Protein AF-A0A529F9P3-F1 (afdb_monomer)

Structure (mmCIF, N/CA/C/O backbone):
data_AF-A0A529F9P3-F1
#
_entry.id   AF-A0A529F9P3-F1
#
loop_
_atom_site.group_PDB
_atom_site.id
_atom_site.type_symbol
_atom_site.label_atom_id
_atom_site.label_alt_id
_atom_site.label_comp_id
_atom_site.label_asym_id
_atom_site.label_entity_id
_atom_site.label_seq_id
_atom_site.pdbx_PDB_ins_code
_atom_site.Cartn_x
_atom_site.Cartn_y
_atom_site.Cartn_z
_atom_site.occupancy
_atom_site.B_iso_or_equiv
_atom_site.auth_seq_id
_atom_site.auth_comp_id
_atom_site.auth_asym_id
_atom_site.auth_atom_id
_atom_site.pdbx_PDB_model_num
ATOM 1 N N . MET A 1 1 ? 23.055 51.733 -14.780 1.00 38.12 1 MET A N 1
ATOM 2 C CA . MET A 1 1 ? 22.585 50.875 -15.893 1.00 38.12 1 MET A CA 1
ATOM 3 C C . MET A 1 1 ? 22.502 49.437 -15.389 1.00 38.12 1 MET A C 1
ATOM 5 O O . MET A 1 1 ? 23.526 48.892 -15.004 1.00 38.12 1 MET A O 1
ATOM 9 N N . LYS A 1 2 ? 21.305 48.848 -15.272 1.00 45.66 2 LYS A N 1
ATOM 10 C CA . LYS A 1 2 ? 21.146 47.443 -14.853 1.00 45.66 2 LYS A CA 1
ATOM 11 C C . LYS A 1 2 ? 21.314 46.569 -16.099 1.00 45.66 2 LYS A C 1
ATOM 13 O O . LYS A 1 2 ? 20.500 46.672 -17.014 1.00 45.66 2 LYS A O 1
ATOM 18 N N . ALA A 1 3 ? 22.378 45.771 -16.168 1.00 52.69 3 ALA A N 1
ATOM 19 C CA . ALA A 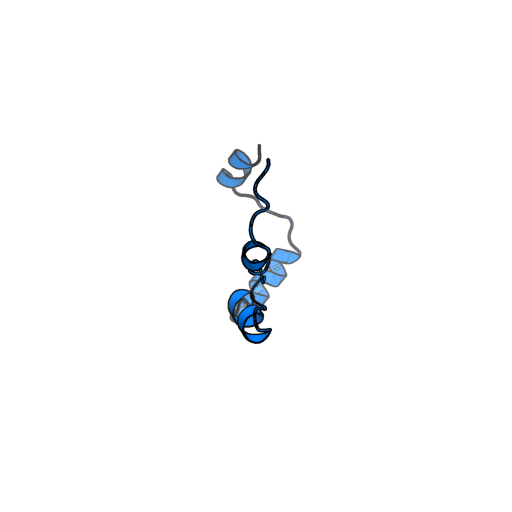1 3 ? 22.569 44.832 -17.268 1.00 52.69 3 ALA A CA 1
ATOM 20 C C . ALA A 1 3 ? 21.423 43.808 -17.248 1.00 52.69 3 ALA A C 1
ATOM 22 O O . ALA A 1 3 ? 21.244 43.082 -16.269 1.00 52.69 3 ALA A O 1
ATOM 23 N N . LYS A 1 4 ? 20.602 43.794 -18.305 1.00 61.25 4 LYS A N 1
ATOM 24 C CA . LYS A 1 4 ? 19.584 42.760 -18.498 1.00 61.25 4 LYS A CA 1
ATOM 25 C C . LYS A 1 4 ? 20.305 41.439 -18.753 1.00 61.25 4 LYS A C 1
ATOM 27 O O . LYS A 1 4 ? 21.080 41.331 -19.698 1.00 61.25 4 LYS A O 1
ATOM 32 N N . LEU A 1 5 ? 20.034 40.455 -17.900 1.00 59.47 5 LEU A N 1
ATOM 33 C CA . LEU A 1 5 ? 20.461 39.073 -18.091 1.00 59.47 5 LEU A CA 1
ATOM 34 C C . LEU A 1 5 ? 20.012 38.592 -19.489 1.00 59.47 5 LEU A C 1
ATOM 36 O O . LEU A 1 5 ? 18.857 38.849 -19.851 1.00 59.47 5 LEU A O 1
ATOM 40 N N . PRO A 1 6 ? 20.886 37.944 -20.284 1.00 59.28 6 PRO A N 1
ATOM 41 C CA . PRO A 1 6 ? 20.563 37.553 -21.652 1.00 59.28 6 PRO A CA 1
ATOM 42 C C . PRO A 1 6 ? 19.398 36.558 -21.673 1.00 59.28 6 PRO A C 1
ATOM 44 O O . PRO A 1 6 ? 19.382 35.600 -20.902 1.00 59.28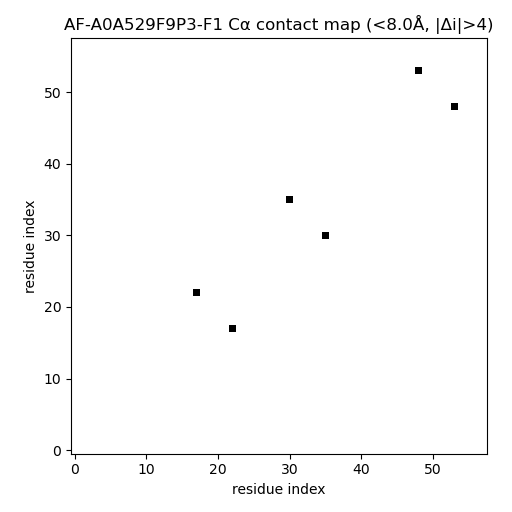 6 PRO A O 1
ATOM 47 N N . ASP A 1 7 ? 18.448 36.748 -22.595 1.00 56.22 7 ASP A N 1
ATOM 48 C CA . ASP A 1 7 ? 17.225 35.930 -22.726 1.00 56.22 7 ASP A CA 1
ATOM 49 C C . ASP A 1 7 ? 17.481 34.423 -22.881 1.00 56.22 7 ASP A C 1
ATOM 51 O O . ASP A 1 7 ? 16.609 33.609 -22.581 1.00 56.22 7 ASP A O 1
ATOM 55 N N . LYS A 1 8 ? 18.698 34.026 -23.270 1.00 54.75 8 LYS A N 1
ATOM 56 C CA . LYS A 1 8 ? 19.123 32.621 -23.308 1.00 54.75 8 LYS A CA 1
ATOM 57 C C . LYS A 1 8 ? 19.097 31.951 -21.927 1.00 54.75 8 LYS A C 1
ATOM 59 O O . LYS A 1 8 ? 18.816 30.763 -21.853 1.00 54.75 8 LYS A O 1
ATOM 64 N N . ALA A 1 9 ? 19.312 32.703 -20.845 1.00 51.56 9 ALA A N 1
ATOM 65 C CA . ALA A 1 9 ? 19.279 32.177 -19.479 1.00 51.56 9 ALA A CA 1
ATOM 66 C C . ALA A 1 9 ? 17.851 31.961 -18.942 1.00 51.56 9 ALA A C 1
ATOM 68 O O . ALA A 1 9 ? 17.666 31.235 -17.971 1.00 51.56 9 ALA A O 1
ATOM 69 N N . ARG A 1 10 ? 16.824 32.554 -19.572 1.00 50.00 10 ARG A N 1
ATOM 70 C CA . ARG A 1 10 ? 15.417 32.363 -19.175 1.00 50.00 10 ARG A CA 1
ATOM 71 C C . ARG A 1 10 ? 14.782 31.099 -19.757 1.00 50.00 10 ARG A C 1
ATOM 73 O O . ARG A 1 10 ? 13.656 30.779 -19.392 1.00 50.00 10 ARG A O 1
ATOM 80 N N . LYS A 1 11 ? 15.462 30.388 -20.666 1.00 56.38 11 LYS A N 1
ATOM 81 C CA . LYS A 1 11 ? 14.837 29.349 -21.503 1.00 56.38 11 LYS A CA 1
ATOM 82 C C . LYS A 1 11 ? 15.184 27.898 -21.163 1.00 56.38 11 LYS A C 1
ATOM 84 O O . LYS A 1 11 ? 14.856 27.019 -21.949 1.00 56.38 11 LYS A O 1
ATOM 89 N N . SER 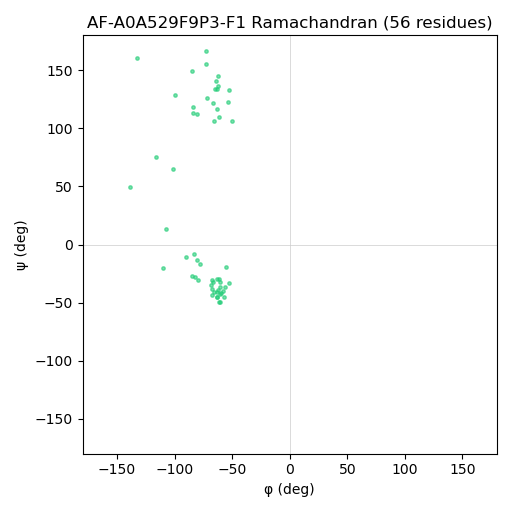A 1 12 ? 15.781 27.612 -20.008 1.00 53.72 12 SER A N 1
ATOM 90 C CA . SER A 1 12 ? 16.072 26.223 -19.623 1.00 53.72 12 SER A CA 1
ATOM 91 C C . SER A 1 12 ? 15.792 25.919 -18.150 1.00 53.72 12 SER A C 1
ATOM 93 O O . SER A 1 12 ? 16.604 25.314 -17.464 1.00 53.72 12 SER A O 1
ATOM 95 N N . LEU A 1 13 ? 14.609 26.293 -17.665 1.00 53.50 13 LEU A N 1
ATOM 96 C CA . LEU A 1 13 ? 13.851 25.357 -16.833 1.00 53.50 13 LEU A CA 1
ATOM 97 C C . LEU A 1 13 ? 12.770 24.749 -17.725 1.00 53.50 13 LEU A C 1
ATOM 99 O O . LEU A 1 13 ? 11.576 24.969 -17.550 1.00 53.50 13 LEU A O 1
ATOM 103 N N . SER A 1 14 ? 13.188 23.993 -18.739 1.00 51.31 14 SER A N 1
ATOM 104 C CA . SER A 1 14 ? 12.300 22.937 -19.195 1.00 51.31 14 SER A CA 1
ATOM 105 C C . SER A 1 14 ? 12.242 21.965 -18.026 1.00 51.31 14 SER A C 1
ATOM 107 O O . SER A 1 14 ? 13.228 21.281 -17.754 1.00 51.31 14 SER A O 1
ATOM 109 N N . VAL A 1 15 ? 11.124 21.931 -17.301 1.00 62.50 15 VAL A N 1
ATOM 110 C CA . VAL A 1 15 ? 10.748 20.703 -16.599 1.00 62.50 15 VAL A CA 1
ATOM 111 C C . VAL A 1 15 ? 10.854 19.632 -17.676 1.00 62.50 15 VAL A C 1
ATOM 113 O O . VAL A 1 15 ? 10.103 19.683 -18.652 1.00 62.50 15 VAL A O 1
ATOM 116 N N . ALA A 1 16 ? 11.891 18.794 -17.607 1.00 65.12 16 ALA A N 1
ATOM 117 C CA . ALA A 1 16 ? 12.082 17.745 -18.591 1.00 65.12 16 ALA A CA 1
ATOM 118 C C . ALA A 1 16 ? 10.765 16.972 -18.623 1.00 65.12 16 ALA A C 1
ATOM 120 O O . ALA A 1 16 ? 10.268 16.561 -17.572 1.00 65.12 16 ALA A O 1
ATOM 121 N N . ARG A 1 17 ? 10.135 16.889 -19.798 1.00 74.62 17 ARG A N 1
ATOM 122 C CA . ARG A 1 17 ? 8.919 16.098 -19.942 1.00 74.62 17 ARG A CA 1
ATOM 123 C C . ARG A 1 17 ? 9.324 14.668 -19.601 1.00 74.62 17 ARG A C 1
ATOM 125 O O . ARG A 1 17 ? 10.105 14.075 -20.331 1.00 74.62 17 ARG A O 1
ATOM 132 N N . ILE A 1 18 ? 8.858 14.176 -18.457 1.00 77.31 18 ILE A N 1
ATOM 133 C CA . ILE A 1 18 ? 9.041 12.781 -18.074 1.00 77.31 18 ILE A CA 1
ATOM 134 C C . ILE A 1 18 ? 8.114 11.983 -18.980 1.00 77.31 18 ILE A C 1
ATOM 136 O O . ILE A 1 18 ? 6.920 12.289 -19.071 1.00 77.31 18 ILE A O 1
ATOM 140 N N . GLU A 1 19 ? 8.665 11.000 -19.678 1.00 85.94 19 GLU A N 1
ATOM 141 C CA . GLU A 1 19 ? 7.863 10.142 -20.538 1.00 85.94 19 GLU A CA 1
ATOM 142 C C . GLU A 1 19 ? 6.859 9.351 -19.682 1.00 85.94 19 GLU A C 1
ATOM 144 O O . GLU A 1 19 ? 7.214 8.891 -18.593 1.00 85.94 19 GLU A O 1
ATOM 149 N N . PRO A 1 20 ? 5.607 9.138 -20.131 1.00 85.25 20 PRO A N 1
ATOM 150 C CA . PRO A 1 20 ? 4.595 8.435 -19.336 1.00 85.25 20 PRO A CA 1
ATOM 151 C C . PRO A 1 20 ? 5.060 7.069 -18.814 1.00 85.25 20 PRO A C 1
ATOM 153 O O . PRO A 1 20 ? 4.709 6.669 -17.706 1.00 85.25 20 PRO A O 1
ATOM 156 N N . ARG A 1 21 ? 5.897 6.370 -19.588 1.00 88.12 21 ARG A N 1
ATOM 157 C CA . ARG A 1 21 ? 6.506 5.101 -19.181 1.00 88.12 21 ARG A CA 1
ATOM 158 C C . ARG A 1 21 ? 7.415 5.256 -17.963 1.00 88.12 21 ARG A C 1
ATOM 160 O O . ARG A 1 21 ? 7.321 4.470 -17.029 1.00 88.12 21 ARG A O 1
ATOM 167 N N . GLU A 1 22 ? 8.252 6.283 -17.969 1.00 88.44 22 GLU A N 1
ATOM 168 C CA . GLU A 1 22 ? 9.165 6.592 -16.873 1.00 88.44 22 GLU A CA 1
ATOM 169 C C . GLU A 1 22 ? 8.396 7.017 -15.613 1.00 88.44 22 GLU A C 1
ATOM 171 O O . GLU A 1 22 ? 8.809 6.705 -14.498 1.00 88.44 22 GLU A O 1
ATOM 176 N N . VAL A 1 23 ? 7.236 7.666 -15.768 1.00 90.00 23 VAL A N 1
ATOM 177 C CA . VAL A 1 23 ? 6.338 7.929 -14.634 1.00 90.00 23 VAL A CA 1
ATOM 178 C C . VAL A 1 23 ? 5.862 6.617 -14.017 1.00 90.00 23 VAL A C 1
ATOM 180 O O . VAL A 1 23 ? 5.974 6.453 -12.807 1.00 90.00 23 VAL A O 1
ATOM 183 N N . ILE A 1 24 ? 5.374 5.678 -14.832 1.00 91.19 24 ILE A N 1
ATOM 184 C CA . ILE A 1 24 ? 4.874 4.381 -14.353 1.00 91.19 24 ILE A CA 1
ATOM 185 C C . ILE A 1 24 ? 5.984 3.598 -13.648 1.00 91.19 24 ILE A C 1
ATOM 187 O O . ILE A 1 24 ? 5.756 3.054 -12.575 1.00 91.19 24 ILE A O 1
ATOM 191 N N . GLU A 1 25 ? 7.194 3.582 -14.201 1.00 89.81 25 GLU A N 1
ATOM 192 C CA . GLU A 1 25 ? 8.333 2.886 -13.588 1.00 89.81 25 GLU A CA 1
ATOM 193 C C . GLU A 1 25 ? 8.730 3.473 -12.227 1.00 89.81 25 GLU A C 1
ATOM 195 O O . GLU A 1 25 ? 9.200 2.745 -11.357 1.00 89.81 25 GLU A O 1
ATOM 200 N N . ARG A 1 26 ? 8.506 4.774 -12.012 1.00 88.12 26 ARG A N 1
ATOM 201 C CA . ARG A 1 26 ? 8.798 5.448 -10.738 1.00 88.12 26 ARG A CA 1
ATOM 202 C C . ARG A 1 26 ? 7.673 5.332 -9.710 1.00 88.12 26 ARG A C 1
ATOM 204 O O . ARG A 1 26 ? 7.947 5.459 -8.520 1.00 88.12 26 ARG A O 1
ATOM 211 N N . THR A 1 27 ? 6.422 5.173 -10.144 1.00 89.88 27 THR A N 1
ATOM 212 C CA . THR A 1 27 ? 5.247 5.274 -9.259 1.00 89.88 27 THR A CA 1
ATOM 213 C C . THR A 1 27 ? 4.539 3.950 -9.013 1.00 89.88 27 THR A C 1
ATOM 215 O O . THR A 1 27 ? 3.816 3.832 -8.023 1.00 89.88 27 THR A O 1
ATOM 218 N N . LEU A 1 28 ? 4.729 2.952 -9.877 1.00 93.25 28 LEU A N 1
ATOM 219 C CA . LEU A 1 28 ? 4.019 1.688 -9.762 1.00 93.25 28 LEU A CA 1
ATOM 220 C C . LEU A 1 28 ? 4.673 0.787 -8.713 1.00 93.25 28 LEU A C 1
ATOM 222 O O . LEU A 1 28 ? 5.763 0.249 -8.905 1.00 93.25 28 LEU A O 1
ATOM 226 N N . ILE A 1 29 ? 3.959 0.561 -7.616 1.00 92.62 29 ILE A N 1
ATOM 227 C CA . ILE A 1 29 ? 4.322 -0.461 -6.637 1.00 92.62 29 ILE A CA 1
ATOM 228 C C . ILE A 1 29 ? 3.762 -1.794 -7.132 1.00 92.62 29 ILE A C 1
ATOM 230 O O . ILE A 1 29 ? 2.552 -1.952 -7.282 1.00 92.62 29 ILE A O 1
ATOM 234 N N . THR A 1 30 ? 4.646 -2.759 -7.386 1.00 93.94 30 THR A N 1
ATOM 235 C CA . THR A 1 30 ? 4.250 -4.110 -7.805 1.00 93.94 30 THR A CA 1
ATOM 236 C C . THR A 1 30 ? 4.289 -5.036 -6.596 1.00 93.94 30 THR A C 1
ATOM 238 O O . THR A 1 30 ? 5.296 -5.088 -5.891 1.00 93.94 30 THR A O 1
ATOM 241 N N . VAL A 1 31 ? 3.206 -5.767 -6.342 1.00 95.25 31 VAL A N 1
ATOM 242 C CA . VAL A 1 31 ? 3.076 -6.659 -5.181 1.00 95.25 31 VAL A CA 1
ATOM 243 C C . VAL A 1 31 ? 2.546 -8.024 -5.595 1.00 95.25 31 VAL A C 1
ATOM 245 O O . VAL A 1 31 ? 1.953 -8.184 -6.661 1.00 95.25 31 VAL A O 1
ATOM 248 N N . THR A 1 32 ? 2.752 -9.026 -4.743 1.00 97.94 32 THR A N 1
ATOM 249 C CA . THR A 1 32 ? 2.107 -10.330 -4.920 1.00 97.94 32 THR A CA 1
ATOM 250 C C . THR A 1 32 ? 0.614 -10.234 -4.575 1.00 97.94 32 THR A C 1
ATOM 252 O O . THR A 1 32 ? 0.235 -9.399 -3.748 1.00 97.94 32 THR A O 1
ATOM 255 N N . PRO A 1 33 ? -0.245 -11.117 -5.122 1.00 97.75 33 PRO A N 1
ATOM 256 C CA . PRO A 1 33 ? -1.665 -11.139 -4.764 1.00 97.75 33 PRO A CA 1
ATOM 257 C C . PRO A 1 33 ? -1.911 -11.304 -3.257 1.00 97.75 33 PRO A C 1
ATOM 259 O O . PRO A 1 33 ? -2.801 -10.672 -2.699 1.00 97.75 33 PRO A O 1
ATOM 262 N N . ALA A 1 34 ? -1.084 -12.105 -2.577 1.00 97.06 34 ALA A N 1
ATOM 263 C CA . ALA A 1 34 ? -1.181 -12.302 -1.131 1.00 97.06 34 ALA A CA 1
ATOM 264 C C . ALA A 1 34 ? -0.873 -11.019 -0.339 1.00 97.06 34 ALA A C 1
ATOM 266 O O . ALA A 1 34 ? -1.568 -10.714 0.627 1.00 97.06 34 ALA A O 1
ATOM 267 N N . ALA A 1 35 ? 0.142 -10.255 -0.756 1.00 97.06 35 ALA A N 1
ATOM 268 C CA . ALA A 1 35 ? 0.471 -8.978 -0.128 1.00 97.06 35 ALA A CA 1
ATOM 269 C C . ALA A 1 35 ? -0.628 -7.930 -0.370 1.00 97.06 35 ALA A C 1
ATOM 271 O O . ALA A 1 35 ? -0.965 -7.182 0.544 1.00 97.06 35 ALA A O 1
ATOM 272 N N . TYR A 1 36 ? -1.225 -7.917 -1.566 1.00 96.06 36 TYR A N 1
ATOM 273 C CA . TYR A 1 36 ? -2.359 -7.042 -1.866 1.00 96.06 36 TYR A CA 1
ATOM 274 C C . TYR A 1 36 ? -3.582 -7.370 -0.996 1.00 96.06 36 TYR A C 1
ATOM 276 O O . TYR A 1 36 ? -4.131 -6.480 -0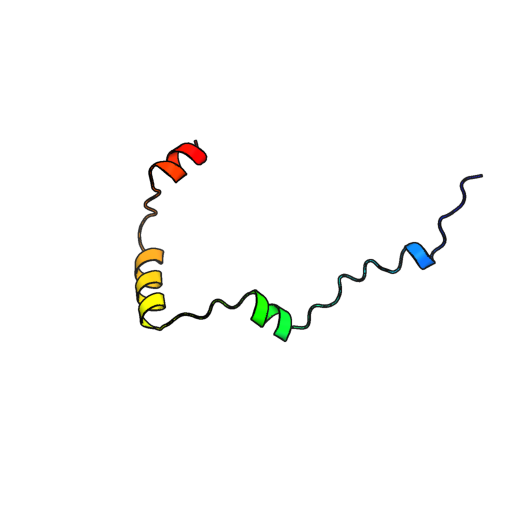.362 1.00 96.06 36 TYR A O 1
ATOM 284 N N . ALA A 1 37 ? -3.930 -8.651 -0.837 1.00 9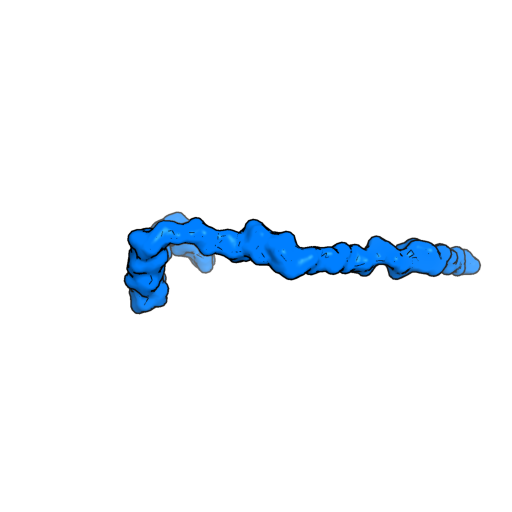5.81 37 ALA A N 1
ATOM 285 C CA . ALA A 1 37 ? -5.034 -9.059 0.037 1.00 95.81 37 ALA A CA 1
ATOM 286 C C . ALA A 1 37 ? -4.818 -8.655 1.511 1.00 95.81 37 ALA A C 1
ATOM 288 O O . ALA A 1 37 ? -5.759 -8.276 2.205 1.00 95.81 37 ALA A O 1
ATOM 289 N N . GLN A 1 38 ? -3.576 -8.712 2.007 1.00 95.31 38 GLN A N 1
ATOM 290 C CA . GLN A 1 38 ? -3.241 -8.225 3.352 1.00 95.31 38 GLN A CA 1
ATOM 291 C C . GLN A 1 38 ? -3.355 -6.703 3.474 1.00 95.31 38 GLN A C 1
ATOM 293 O O . GLN A 1 38 ? -3.712 -6.205 4.542 1.00 95.31 38 GLN A O 1
ATOM 298 N N . PHE A 1 39 ? -3.017 -5.975 2.409 1.00 93.50 39 PHE A N 1
ATOM 299 C CA . PHE A 1 39 ? -3.158 -4.526 2.341 1.00 93.50 39 PHE A CA 1
ATOM 300 C C . PHE A 1 39 ? -4.631 -4.106 2.335 1.00 93.50 39 PHE A C 1
ATOM 302 O O . PHE A 1 39 ? -4.993 -3.226 3.112 1.00 93.50 39 PHE A O 1
ATOM 309 N N . ASP A 1 40 ? -5.485 -4.786 1.568 1.00 94.69 40 ASP A N 1
ATOM 310 C CA . ASP A 1 40 ? -6.928 -4.512 1.528 1.00 94.69 40 ASP A CA 1
ATOM 311 C C . 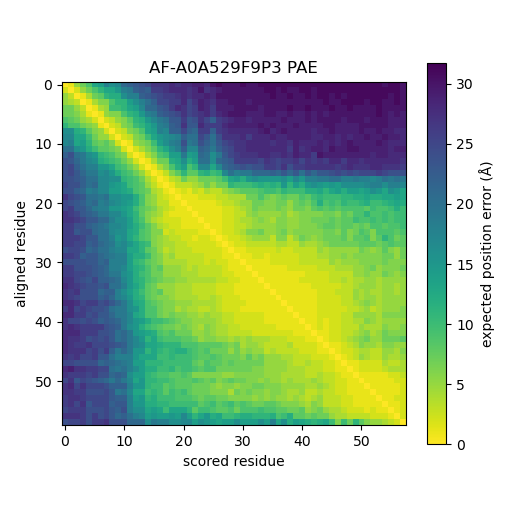ASP A 1 40 ? -7.561 -4.621 2.923 1.00 94.69 40 ASP A C 1
ATOM 313 O O . ASP A 1 40 ? -8.251 -3.710 3.374 1.00 94.69 40 ASP A O 1
ATOM 317 N N . VAL A 1 41 ? -7.228 -5.673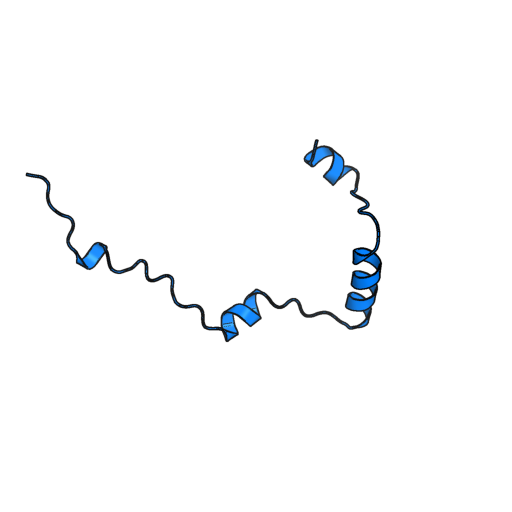 3.681 1.00 94.81 41 VAL A N 1
ATOM 318 C CA . VAL A 1 41 ? -7.705 -5.837 5.069 1.00 94.81 41 VAL A CA 1
ATOM 319 C C . VAL A 1 41 ? -7.246 -4.691 5.984 1.00 94.81 41 VAL A C 1
ATOM 321 O O . VAL A 1 41 ? -7.941 -4.339 6.937 1.00 94.81 41 VAL A O 1
ATOM 324 N N . GLN A 1 42 ? -6.067 -4.116 5.734 1.00 92.06 42 GLN A N 1
ATOM 325 C CA . GLN A 1 42 ? -5.541 -3.000 6.525 1.00 92.06 42 GLN A CA 1
ATOM 326 C C . GLN A 1 42 ? -6.157 -1.656 6.138 1.00 92.06 42 GLN A C 1
ATOM 328 O O . GLN A 1 42 ? -6.267 -0.797 7.010 1.00 92.06 42 GLN A O 1
ATOM 333 N N . LEU A 1 43 ? -6.555 -1.471 4.875 1.00 92.81 43 LEU A N 1
ATOM 334 C CA . LEU A 1 43 ? -7.196 -0.241 4.406 1.00 92.81 43 LEU A CA 1
ATOM 335 C C . LEU A 1 43 ? -8.530 0.021 5.109 1.00 92.81 43 LEU A C 1
ATOM 337 O O . LEU A 1 43 ? -8.811 1.162 5.468 1.00 92.81 43 LEU A O 1
ATOM 341 N N . ASP A 1 44 ? -9.312 -1.031 5.346 1.00 92.31 44 ASP A N 1
ATOM 342 C CA . ASP A 1 44 ? -10.607 -0.927 6.026 1.00 92.31 44 ASP A CA 1
ATOM 343 C C . ASP A 1 44 ? -10.481 -0.848 7.559 1.00 92.31 44 ASP A C 1
ATOM 345 O O . ASP A 1 44 ? -11.442 -0.531 8.267 1.00 92.31 44 ASP A O 1
ATOM 349 N N . ALA A 1 45 ? -9.302 -1.150 8.107 1.00 92.75 45 ALA A N 1
ATOM 350 C CA . ALA A 1 45 ? -9.075 -1.178 9.544 1.00 92.75 45 ALA A CA 1
ATOM 351 C C . ALA A 1 45 ? -8.729 0.218 10.102 1.00 92.75 45 ALA A C 1
ATOM 353 O O . ALA A 1 45 ? -8.062 1.021 9.448 1.00 92.75 45 ALA A O 1
ATOM 354 N N . PRO A 1 46 ? -9.095 0.519 11.364 1.00 91.81 46 PRO A N 1
ATOM 355 C CA . PRO A 1 46 ? -8.655 1.750 12.007 1.00 91.81 46 PRO A CA 1
ATOM 356 C C . PRO A 1 46 ? -7.121 1.781 12.147 1.00 91.81 46 PRO A C 1
ATOM 358 O O . PRO A 1 46 ? -6.506 0.744 12.435 1.00 91.81 46 PRO A O 1
ATOM 361 N N . PRO A 1 47 ? -6.486 2.962 12.017 1.00 89.31 47 PRO A N 1
ATOM 362 C CA . PRO A 1 47 ? -5.041 3.091 12.129 1.00 89.31 47 PRO A CA 1
ATOM 363 C C . PRO A 1 47 ? -4.563 2.698 13.531 1.00 89.31 47 PRO A C 1
ATOM 365 O O . PRO A 1 47 ? -5.109 3.135 14.545 1.00 89.31 47 PRO A O 1
ATOM 368 N N . LYS A 1 48 ? -3.498 1.893 13.593 1.00 89.81 48 LYS A N 1
ATOM 369 C CA . LYS A 1 48 ? -2.852 1.456 14.842 1.00 89.81 48 LYS A CA 1
ATOM 370 C C . LYS A 1 48 ? -1.421 1.997 14.911 1.00 89.81 48 LYS A C 1
ATOM 372 O O . LYS A 1 48 ? -0.473 1.250 14.664 1.00 89.81 48 LYS A O 1
ATOM 377 N N . PRO A 1 49 ? -1.235 3.300 15.193 1.00 91.81 49 PRO A N 1
ATOM 378 C CA . PRO A 1 49 ? 0.091 3.895 15.245 1.00 91.81 49 PRO A CA 1
ATOM 379 C C . PRO A 1 49 ? 0.899 3.291 16.397 1.00 91.81 49 PRO A C 1
ATOM 381 O O . PRO A 1 49 ? 0.415 3.167 17.524 1.00 91.81 49 PRO A O 1
ATOM 384 N N . ASN A 1 50 ? 2.151 2.928 16.122 1.00 93.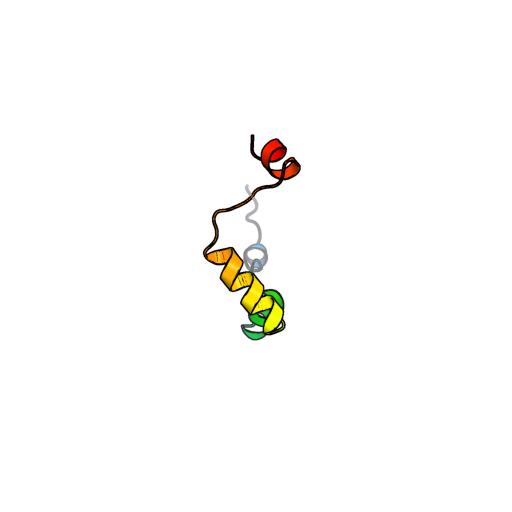69 50 ASN A N 1
ATOM 385 C CA . ASN A 1 50 ? 3.044 2.410 17.154 1.00 93.69 50 ASN A CA 1
ATOM 386 C C . ASN A 1 50 ? 3.509 3.520 18.115 1.00 93.69 50 ASN A C 1
ATOM 388 O O . ASN A 1 50 ? 3.349 4.713 17.853 1.00 93.69 50 ASN A O 1
ATOM 392 N N . GLU A 1 51 ? 4.103 3.128 19.246 1.00 95.75 51 GLU A N 1
ATOM 393 C CA . GLU A 1 51 ? 4.530 4.074 20.284 1.00 95.75 51 GLU A CA 1
ATOM 394 C C . GLU A 1 51 ? 5.514 5.124 19.750 1.00 95.75 51 GLU A C 1
ATOM 396 O O . GLU A 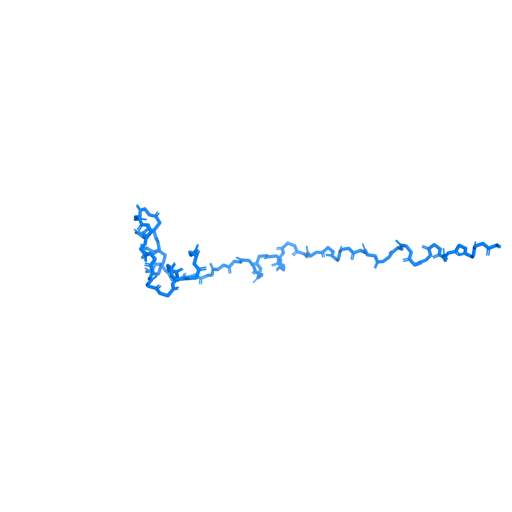1 51 ? 5.394 6.305 20.076 1.00 95.75 51 GLU A O 1
ATOM 401 N N . ARG A 1 52 ? 6.447 4.712 18.881 1.00 96.19 52 ARG A N 1
ATOM 402 C CA . ARG A 1 52 ? 7.408 5.628 18.257 1.00 96.19 52 ARG A CA 1
ATOM 403 C C . ARG A 1 52 ? 6.698 6.701 17.434 1.00 96.19 52 ARG A C 1
ATOM 405 O O . ARG A 1 52 ? 6.975 7.876 17.624 1.00 96.19 52 ARG A O 1
ATOM 412 N N . LEU A 1 53 ? 5.766 6.308 16.567 1.00 94.19 53 LEU A N 1
ATOM 413 C CA . LEU A 1 53 ? 5.012 7.228 15.717 1.00 94.19 53 LEU A CA 1
ATOM 414 C C . LEU A 1 53 ? 4.149 8.180 16.550 1.00 94.19 53 LEU A C 1
ATOM 416 O O . LEU A 1 53 ? 4.127 9.375 16.277 1.00 94.19 53 LEU A O 1
ATOM 420 N N . ARG A 1 54 ? 3.505 7.676 17.610 1.00 94.56 54 ARG A N 1
ATOM 421 C CA . ARG A 1 54 ? 2.733 8.508 18.547 1.00 94.56 54 ARG A CA 1
ATOM 422 C C . ARG A 1 54 ? 3.596 9.581 19.212 1.00 94.56 54 ARG A C 1
ATOM 424 O O . ARG A 1 54 ? 3.150 10.710 19.331 1.00 94.56 54 ARG A O 1
ATOM 431 N N . LYS A 1 55 ? 4.828 9.248 19.615 1.00 95.38 55 LYS A N 1
ATOM 432 C CA . LYS A 1 55 ? 5.775 10.216 20.199 1.00 95.38 55 LYS A CA 1
ATOM 433 C C . LYS A 1 55 ? 6.252 11.268 19.196 1.00 95.38 55 LYS A C 1
ATOM 435 O O . LYS A 1 55 ? 6.577 12.365 19.617 1.00 95.38 55 LYS A O 1
ATOM 440 N N . THR A 1 56 ? 6.330 10.937 17.907 1.00 95.88 56 THR A N 1
ATOM 441 C CA . THR A 1 56 ? 6.776 11.871 16.857 1.00 95.88 56 THR A CA 1
ATOM 442 C C . THR A 1 56 ? 5.668 12.807 16.373 1.00 95.88 56 THR A C 1
ATOM 444 O O . THR A 1 56 ? 5.970 13.888 15.885 1.00 95.88 56 THR A O 1
ATOM 447 N N . MET A 1 57 ? 4.402 12.387 16.454 1.00 90.00 57 MET A N 1
ATOM 448 C CA . MET A 1 57 ? 3.261 13.188 15.984 1.00 90.00 57 MET A CA 1
ATOM 449 C C . MET A 1 57 ? 2.662 14.112 17.058 1.00 90.00 57 MET A C 1
ATOM 451 O O . MET A 1 57 ? 1.828 14.945 16.712 1.00 90.00 57 MET A O 1
ATOM 455 N N . ASN A 1 58 ? 3.060 13.945 18.324 1.00 75.44 58 ASN A N 1
ATOM 456 C CA . ASN A 1 58 ? 2.694 14.818 19.446 1.00 75.44 58 ASN A CA 1
ATOM 457 C C . ASN A 1 58 ? 3.686 15.975 19.583 1.00 75.44 58 ASN A C 1
ATOM 459 O O . ASN A 1 58 ? 3.230 17.075 19.959 1.00 75.44 58 ASN A O 1
#

pLDDT: mean 81.36, std 17.55, range [38.12, 97.94]

Foldseek 3Di:
DDDDDDCVVVPPPPPPPQDVVNVCVVPDDDDDPVVVVVVVVVVPDDDDDDPVRVVVVD

Radius of gyration: 23.42 Å; Cα contacts (8 Å, |Δi|>4): 3; chains: 1; bounding box: 33×63×44 Å

Sequence (58 aa):
MKAKLPDKARKSLSVARIEPREVIERTLITVTPAAYAQFDVQLDAPPKPNERLRKTMN

Secondary structure (DSSP, 8-state):
--PPPPGGGGS--------HHHHHHHH-----HHHHHHHHHHHSSPP---HHHHHHH-

Solvent-accessible surface area (backbone atoms only — not comparable to full-atom values): 4046 Å² total; per-residue (Å²): 135,84,83,76,78,61,72,76,76,74,70,73,79,66,75,72,82,72,51,71,68,59,50,47,72,74,66,63,84,86,75,54,72,71,57,48,56,57,47,55,62,52,70,80,44,81,89,79,80,50,73,70,56,53,66,72,77,106

Mean predicted aligned error: 12.71 Å